Protein AF-A0A957X6H2-F1 (afdb_monomer)

Secondary structure (DSSP, 8-state):
-GGGHHHH-THHHHHHHHHHHHHHHTT-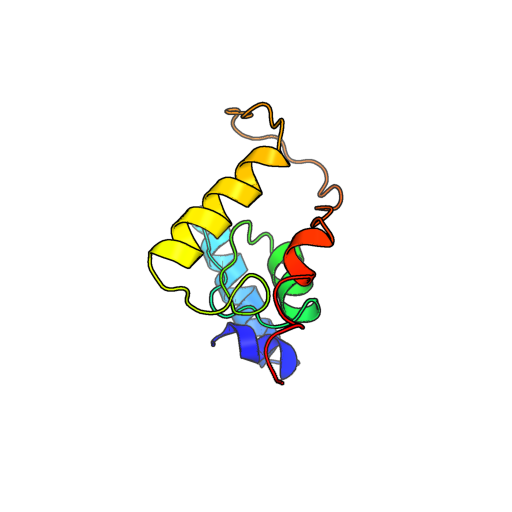--EEE---SHHHHHHHHHTT--EEESTTT-----HHHHHHHHHHHHTT---------------------TTSGGGGS----

pLDDT: mean 74.9, std 25.0, range [31.39, 97.5]

Sequence (109 aa):
SFIDLINLGGQHVEIVRTIATLAQNLQLSVIAEGVETEEQLHYVEALGCEQVQGYLLSKPLDRVAAEAFVASSVSNHHLPIPHTSRQLGKASHYNYPSAVVAAGSSLNS

Structure (mmCIF, N/CA/C/O backbone):
data_AF-A0A957X6H2-F1
#
_entry.id   AF-A0A957X6H2-F1
#
loop_
_atom_site.group_PDB
_atom_site.id
_atom_site.type_symbol
_atom_site.label_atom_id
_atom_site.label_alt_id
_atom_site.label_comp_id
_atom_site.label_asym_id
_atom_site.label_entity_id
_atom_site.label_seq_id
_atom_site.pdbx_PDB_ins_code
_atom_site.Cartn_x
_atom_site.Cartn_y
_atom_site.Cartn_z
_atom_site.occupancy
_atom_site.B_iso_or_equiv
_atom_site.auth_seq_id
_atom_site.auth_comp_id
_atom_site.auth_asym_id
_atom_site.auth_atom_id
_atom_site.pdbx_PDB_model_num
ATOM 1 N N . SER A 1 1 ? 6.358 -6.854 4.673 1.00 79.38 1 SER A N 1
ATOM 2 C CA . SER A 1 1 ? 5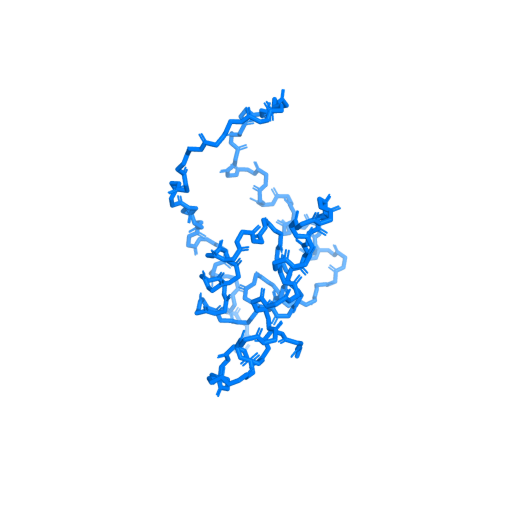.940 -5.444 4.801 1.00 79.38 1 SER A CA 1
ATOM 3 C C . SER A 1 1 ? 5.134 -5.230 6.084 1.00 79.38 1 SER A C 1
ATOM 5 O O . SER A 1 1 ? 4.716 -6.194 6.708 1.00 79.38 1 SER A O 1
ATOM 7 N N . PHE A 1 2 ? 4.886 -3.979 6.490 1.00 83.62 2 PHE A N 1
ATOM 8 C CA . PHE A 1 2 ? 3.871 -3.654 7.499 1.00 83.62 2 PHE A CA 1
ATOM 9 C C . PHE A 1 2 ? 2.449 -4.063 7.052 1.00 83.62 2 PHE A C 1
ATOM 11 O O . PHE A 1 2 ? 1.602 -4.366 7.885 1.00 83.62 2 PHE A O 1
ATOM 18 N N . ILE A 1 3 ? 2.210 -4.158 5.739 1.00 92.44 3 ILE A N 1
ATOM 19 C CA . ILE A 1 3 ? 0.960 -4.654 5.138 1.00 92.44 3 ILE A CA 1
ATOM 20 C C . ILE A 1 3 ? 0.727 -6.155 5.396 1.00 92.44 3 ILE A C 1
ATOM 22 O O . ILE A 1 3 ? -0.421 -6.587 5.488 1.00 92.44 3 ILE A O 1
ATOM 26 N N . ASP A 1 4 ? 1.777 -6.947 5.640 1.00 92.88 4 ASP A N 1
ATOM 27 C CA . ASP A 1 4 ? 1.656 -8.383 5.954 1.00 92.88 4 ASP A CA 1
ATOM 28 C C . ASP A 1 4 ? 0.871 -8.622 7.254 1.00 92.88 4 ASP A C 1
ATOM 30 O O . ASP A 1 4 ? 0.275 -9.683 7.440 1.00 92.88 4 ASP A O 1
ATOM 34 N N . LEU A 1 5 ? 0.833 -7.620 8.142 1.00 90.06 5 LEU A N 1
ATOM 35 C CA . LEU A 1 5 ? 0.073 -7.650 9.392 1.00 90.06 5 LEU A CA 1
ATOM 36 C C . LEU A 1 5 ? -1.433 -7.837 9.172 1.00 90.06 5 LEU A C 1
ATOM 38 O O . LEU A 1 5 ? -2.108 -8.348 10.066 1.00 90.06 5 LEU A O 1
ATOM 42 N N . ILE A 1 6 ? -1.954 -7.469 7.997 1.00 91.56 6 ILE A N 1
ATOM 43 C CA . ILE A 1 6 ? -3.365 -7.667 7.637 1.00 91.56 6 ILE A CA 1
ATOM 44 C C . ILE A 1 6 ? -3.715 -9.160 7.674 1.00 91.56 6 ILE A C 1
ATOM 46 O O . ILE A 1 6 ? -4.721 -9.544 8.266 1.00 91.56 6 ILE A O 1
ATOM 50 N N . ASN A 1 7 ? -2.825 -10.009 7.154 1.00 90.19 7 ASN A N 1
ATOM 51 C CA . ASN A 1 7 ? -3.036 -11.456 7.065 1.00 90.19 7 ASN A CA 1
ATOM 52 C C . ASN A 1 7 ? -2.965 -12.151 8.436 1.00 90.19 7 ASN A C 1
ATOM 54 O O . ASN A 1 7 ? -3.448 -13.270 8.592 1.00 90.19 7 ASN A O 1
ATOM 58 N N . LEU A 1 8 ? -2.345 -11.507 9.432 1.00 89.31 8 LEU A N 1
ATOM 59 C CA . LEU A 1 8 ? -2.251 -12.034 10.796 1.00 89.31 8 LEU A CA 1
ATOM 60 C C . LEU A 1 8 ? -3.524 -11.767 11.616 1.00 89.31 8 LEU A C 1
ATOM 62 O O . LEU A 1 8 ? -3.751 -12.432 12.627 1.00 89.31 8 LEU A O 1
ATOM 66 N N . GLY A 1 9 ? -4.357 -10.811 11.189 1.00 88.06 9 GLY A N 1
ATOM 67 C CA . GLY A 1 9 ? -5.614 -10.462 11.844 1.00 88.06 9 GLY A CA 1
ATOM 68 C C . GLY A 1 9 ? -5.467 -9.950 13.285 1.00 88.06 9 GLY A C 1
ATOM 69 O O . GLY A 1 9 ? -4.385 -9.607 13.771 1.00 88.06 9 GLY A O 1
ATOM 70 N N . GLY A 1 10 ? -6.599 -9.862 13.989 1.00 91.31 10 GLY A N 1
ATOM 71 C CA . GLY A 1 10 ? -6.648 -9.471 15.400 1.00 91.31 10 GLY A CA 1
ATOM 72 C C . GLY A 1 10 ? -6.002 -8.109 15.680 1.00 91.31 10 GLY A C 1
ATOM 73 O O . GLY A 1 10 ? -6.286 -7.119 15.008 1.00 91.31 10 GLY A O 1
ATOM 74 N N . GLN A 1 11 ? -5.120 -8.056 16.684 1.00 89.75 11 GLN A N 1
ATOM 75 C CA . GLN A 1 11 ? -4.457 -6.812 17.088 1.00 89.75 11 GLN A CA 1
ATOM 76 C C . GLN A 1 11 ? -3.507 -6.267 16.008 1.00 89.75 11 GLN A C 1
ATOM 78 O O . GLN A 1 11 ? -3.288 -5.062 15.959 1.00 89.75 11 GLN A O 1
ATOM 83 N N . HIS A 1 12 ? -2.975 -7.113 15.121 1.00 89.88 12 HIS A N 1
ATOM 84 C CA . HIS A 1 12 ? -2.062 -6.685 14.057 1.00 89.88 12 HIS A CA 1
ATOM 85 C C . HIS A 1 12 ? -2.761 -5.780 13.034 1.00 89.88 12 HIS A C 1
ATOM 87 O O . HIS A 1 12 ? -2.225 -4.738 12.655 1.00 89.88 12 HIS A O 1
ATOM 93 N N . VAL A 1 13 ? -4.000 -6.127 12.679 1.00 91.12 13 VAL A N 1
ATOM 94 C CA . VAL 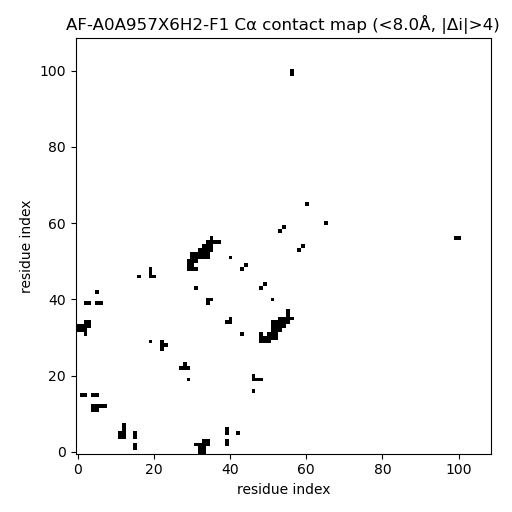A 1 13 ? -4.885 -5.327 11.820 1.00 91.12 13 VAL A CA 1
ATOM 95 C C . VAL A 1 13 ? -5.190 -3.954 12.436 1.00 91.12 13 VAL A C 1
ATOM 97 O O . VAL A 1 13 ? -5.205 -2.940 11.738 1.00 91.12 13 VAL A O 1
ATOM 100 N N . GLU A 1 14 ? -5.350 -3.885 13.760 1.00 93.12 14 GLU A N 1
ATOM 101 C CA . GLU A 1 14 ? -5.617 -2.623 14.460 1.00 93.12 14 GLU A CA 1
ATOM 102 C C . GLU A 1 14 ? -4.444 -1.640 14.394 1.00 93.12 14 GLU A C 1
ATOM 104 O O . GLU A 1 14 ? -4.665 -0.427 14.394 1.00 93.12 14 GLU A O 1
ATOM 109 N N . ILE A 1 15 ? -3.202 -2.125 14.278 1.00 91.75 15 ILE A N 1
ATOM 110 C CA . ILE A 1 15 ? -2.040 -1.246 14.088 1.00 91.75 15 ILE A CA 1
ATOM 111 C C . ILE A 1 15 ? -2.145 -0.546 12.727 1.00 91.75 15 ILE A C 1
ATOM 113 O O . ILE A 1 15 ? -1.989 0.673 12.654 1.00 91.75 15 ILE A O 1
ATOM 117 N N . VAL A 1 16 ? -2.490 -1.288 11.668 1.00 92.56 16 VAL A N 1
ATOM 118 C CA . VAL A 1 16 ? -2.684 -0.734 10.317 1.00 92.56 16 VAL A CA 1
ATOM 119 C C . VAL A 1 16 ? -3.793 0.314 10.312 1.00 92.56 16 VAL A C 1
ATOM 121 O O . VAL A 1 16 ? -3.581 1.442 9.859 1.00 92.56 16 VAL A O 1
ATOM 124 N N . ARG A 1 17 ? -4.940 -0.010 10.918 1.00 93.62 17 ARG A N 1
ATOM 125 C CA . ARG A 1 17 ? -6.062 0.924 11.072 1.00 93.62 17 ARG A CA 1
ATOM 126 C C . ARG A 1 17 ? -5.670 2.185 11.843 1.00 93.62 17 ARG A C 1
ATOM 128 O O . ARG A 1 17 ? -6.053 3.288 11.453 1.00 93.62 17 ARG A O 1
ATOM 135 N N . THR A 1 18 ? -4.909 2.039 12.927 1.00 94.81 18 THR A N 1
ATOM 136 C CA . THR A 1 18 ? -4.489 3.161 13.779 1.00 94.81 18 THR A CA 1
ATOM 137 C C . THR A 1 18 ? -3.567 4.116 13.030 1.00 94.81 18 THR A C 1
ATOM 139 O O . THR A 1 18 ? -3.784 5.326 13.078 1.00 94.81 18 THR A O 1
ATOM 142 N N . ILE A 1 19 ? -2.580 3.594 12.295 1.00 92.44 19 ILE A N 1
ATOM 143 C CA . ILE A 1 19 ? -1.661 4.419 11.498 1.00 92.44 19 ILE A CA 1
ATOM 144 C C . ILE A 1 19 ? -2.413 5.146 10.382 1.00 92.44 19 ILE A C 1
ATOM 146 O O . ILE A 1 19 ? -2.234 6.354 10.221 1.00 92.44 19 ILE A O 1
ATOM 150 N N . ALA A 1 20 ? -3.298 4.449 9.663 1.00 91.75 20 ALA A N 1
ATOM 151 C CA . ALA A 1 20 ? -4.118 5.065 8.622 1.00 91.75 20 ALA A CA 1
ATOM 152 C C . ALA A 1 20 ? -5.002 6.190 9.192 1.00 91.75 20 ALA A C 1
ATOM 154 O O . ALA A 1 20 ? -5.026 7.298 8.660 1.00 91.75 20 ALA A O 1
ATOM 155 N N . THR A 1 21 ? -5.654 5.946 10.333 1.00 93.62 21 THR A N 1
ATOM 156 C CA . THR A 1 21 ? -6.488 6.948 11.019 1.00 93.62 21 THR A CA 1
ATOM 157 C C . THR A 1 21 ? -5.662 8.157 11.468 1.00 93.62 21 THR A C 1
ATOM 159 O O . THR A 1 21 ? -6.095 9.299 11.322 1.00 93.62 21 THR A O 1
ATOM 162 N N . LEU A 1 22 ? -4.458 7.932 12.003 1.00 95.25 22 LEU A N 1
ATOM 163 C CA . LEU A 1 22 ? -3.561 9.011 12.408 1.00 95.25 22 LEU A CA 1
ATOM 164 C C . LEU A 1 22 ? -3.167 9.883 11.211 1.00 95.25 22 LEU A C 1
ATOM 166 O O . LEU A 1 22 ? -3.248 11.106 11.299 1.00 95.25 22 LEU A O 1
ATOM 170 N N . ALA A 1 23 ? -2.788 9.272 10.090 1.00 93.94 23 ALA A N 1
ATOM 171 C CA . ALA A 1 23 ? -2.419 10.006 8.888 1.00 93.94 23 ALA A CA 1
ATOM 172 C C . ALA A 1 23 ? -3.587 10.837 8.331 1.00 93.94 23 ALA A C 1
ATOM 174 O O . ALA A 1 23 ? -3.399 12.013 8.022 1.00 93.94 23 ALA A O 1
ATOM 175 N N . GLN A 1 24 ? -4.805 10.282 8.305 1.00 91.56 24 GLN A N 1
ATOM 176 C CA . GLN A 1 24 ? -6.016 11.021 7.922 1.00 91.56 24 GLN A CA 1
ATOM 177 C C . GLN A 1 24 ? -6.270 12.233 8.831 1.00 91.56 24 GLN A C 1
ATOM 179 O O . GLN A 1 24 ? -6.537 13.338 8.352 1.00 91.56 24 GLN A O 1
ATOM 184 N N . ASN A 1 25 ? -6.144 12.050 10.149 1.00 95.06 25 ASN A N 1
ATOM 185 C CA . ASN A 1 25 ? -6.329 13.120 11.133 1.00 95.06 25 ASN A CA 1
ATOM 186 C C . ASN A 1 25 ? -5.289 14.238 11.003 1.00 95.06 25 ASN A C 1
ATOM 188 O O . ASN A 1 25 ? -5.571 15.376 11.374 1.00 95.06 25 ASN A O 1
ATOM 192 N N . LEU A 1 26 ? -4.111 13.921 10.467 1.00 96.56 26 LEU A N 1
ATOM 193 C CA . LEU A 1 26 ? -3.038 14.871 10.178 1.00 96.56 26 LEU A CA 1
ATOM 194 C C . LEU A 1 26 ? -3.069 15.395 8.732 1.00 96.56 26 LEU A C 1
ATOM 196 O O . LEU A 1 26 ? -2.177 16.144 8.344 1.00 96.56 26 LEU A O 1
ATOM 200 N N . GLN A 1 27 ? -4.073 15.004 7.937 1.00 92.88 27 GLN A N 1
ATOM 201 C CA . GLN A 1 27 ? -4.194 15.340 6.513 1.00 92.88 27 GLN A CA 1
ATOM 202 C C . GLN A 1 27 ? -2.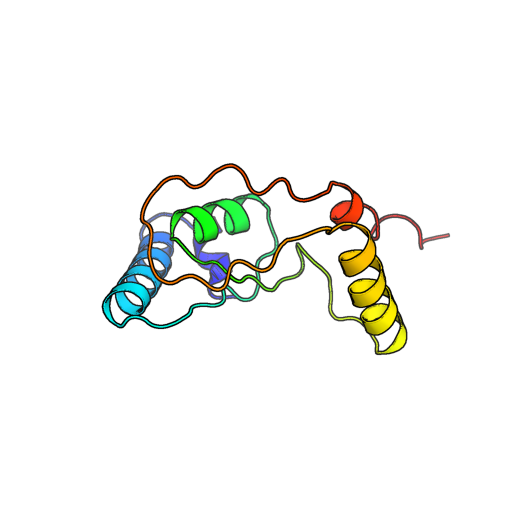941 14.963 5.699 1.00 92.88 27 GLN A C 1
ATOM 204 O O . GLN A 1 27 ? -2.539 15.678 4.781 1.00 92.88 27 GLN A O 1
ATOM 209 N N . LEU A 1 28 ? -2.314 13.836 6.040 1.00 92.62 28 LEU A N 1
ATOM 210 C CA . LEU A 1 28 ? -1.162 13.297 5.325 1.00 92.62 28 LEU A CA 1
ATOM 211 C C . LEU A 1 28 ? -1.614 12.327 4.231 1.00 92.62 28 LEU A C 1
ATOM 213 O O . LEU A 1 28 ? -2.501 11.503 4.446 1.00 92.62 28 LEU A O 1
ATOM 217 N N . SER A 1 29 ? -0.953 12.398 3.075 1.00 87.81 29 SER A N 1
ATOM 218 C CA . SER A 1 29 ? -1.072 11.374 2.033 1.00 87.81 29 SER A CA 1
ATOM 219 C C . SER A 1 29 ? -0.380 10.091 2.494 1.00 87.81 29 SER A C 1
ATOM 221 O O . SER A 1 29 ? 0.724 10.150 3.038 1.00 87.81 29 SER A O 1
ATOM 223 N N . VAL A 1 30 ? -1.007 8.939 2.256 1.00 89.94 30 VAL A N 1
ATOM 224 C CA . VAL A 1 30 ? -0.492 7.622 2.659 1.00 89.94 30 VAL A CA 1
ATOM 225 C C . VAL A 1 30 ? -0.322 6.741 1.436 1.00 89.94 30 VAL A C 1
ATOM 227 O O . VAL A 1 30 ? -1.220 6.675 0.598 1.00 89.94 30 VAL A O 1
ATOM 230 N N . ILE A 1 31 ? 0.807 6.037 1.383 1.00 92.62 31 ILE A N 1
ATOM 231 C CA . ILE A 1 31 ? 1.073 4.970 0.421 1.00 92.62 31 ILE A CA 1
ATOM 232 C C . ILE A 1 31 ? 1.157 3.651 1.193 1.00 92.62 31 ILE A C 1
ATOM 234 O O . ILE A 1 31 ? 1.931 3.542 2.146 1.00 92.62 31 ILE A O 1
ATOM 238 N N . ALA A 1 32 ? 0.374 2.649 0.795 1.00 93.44 32 ALA A N 1
ATOM 239 C CA . ALA A 1 32 ? 0.503 1.291 1.312 1.00 93.44 32 ALA A CA 1
ATOM 240 C C . ALA A 1 32 ? 1.565 0.528 0.508 1.00 93.44 32 ALA A C 1
ATOM 242 O O . ALA A 1 32 ? 1.320 0.104 -0.621 1.00 93.44 32 ALA A O 1
ATOM 243 N N . GLU A 1 33 ? 2.755 0.358 1.084 1.00 94.12 33 GLU A N 1
ATOM 244 C CA . GLU A 1 33 ? 3.860 -0.370 0.449 1.00 94.12 33 GLU A CA 1
ATOM 245 C C . GLU A 1 33 ? 3.844 -1.867 0.785 1.00 94.12 33 GLU A C 1
ATOM 247 O O . GLU A 1 33 ? 3.619 -2.268 1.924 1.00 94.12 33 GLU A O 1
ATOM 252 N N . GLY A 1 34 ? 4.155 -2.715 -0.194 1.00 93.94 34 GLY A N 1
ATOM 253 C CA . GLY A 1 34 ? 4.200 -4.170 -0.052 1.00 93.94 34 GLY A CA 1
ATOM 254 C C . GLY A 1 34 ? 2.835 -4.861 -0.105 1.00 93.94 34 GLY A C 1
ATOM 255 O O . GLY A 1 34 ? 2.637 -5.835 0.608 1.00 93.94 34 GLY A O 1
ATOM 256 N N . VAL A 1 35 ? 1.897 -4.364 -0.917 1.00 95.88 35 VAL A N 1
ATOM 257 C CA . VAL A 1 35 ? 0.630 -5.060 -1.215 1.00 95.88 35 VAL A CA 1
ATOM 258 C C . VAL A 1 35 ? 0.880 -6.224 -2.181 1.00 95.88 35 VAL A C 1
ATOM 260 O O . VAL A 1 35 ? 1.336 -6.032 -3.310 1.00 95.88 35 VAL A O 1
ATOM 263 N N . GLU A 1 36 ? 0.582 -7.442 -1.747 1.00 95.81 36 GLU A N 1
ATOM 264 C CA . GLU A 1 36 ? 0.837 -8.683 -2.489 1.00 95.81 36 GLU A CA 1
ATOM 265 C C . GLU A 1 36 ? -0.444 -9.455 -2.831 1.00 95.81 36 GLU A C 1
ATOM 267 O O . GLU A 1 36 ? -0.438 -10.237 -3.779 1.00 95.81 36 GLU A O 1
ATOM 272 N N . THR A 1 37 ? -1.545 -9.222 -2.107 1.00 95.25 37 THR A N 1
ATOM 273 C CA . THR A 1 37 ? -2.825 -9.919 -2.313 1.00 95.25 37 THR A CA 1
ATOM 274 C C . THR A 1 37 ? -3.994 -8.951 -2.501 1.00 95.25 37 THR A C 1
ATOM 276 O O . THR A 1 37 ? -3.984 -7.831 -1.988 1.00 95.25 37 THR A O 1
ATOM 279 N N . GLU A 1 38 ? -5.040 -9.389 -3.207 1.00 94.62 38 GLU A N 1
ATOM 280 C CA . GLU A 1 38 ? -6.279 -8.608 -3.366 1.00 94.62 38 GLU A CA 1
ATOM 281 C C . GLU A 1 38 ? -6.954 -8.308 -2.019 1.00 94.62 38 GLU A C 1
ATOM 283 O O . GLU A 1 38 ? -7.539 -7.246 -1.838 1.00 94.62 38 GLU A O 1
ATOM 288 N N . GLU A 1 39 ? -6.847 -9.214 -1.044 1.00 94.12 39 GLU A N 1
ATOM 289 C CA . GLU A 1 39 ? -7.365 -8.996 0.311 1.00 94.12 39 GLU A CA 1
ATOM 290 C C . GLU A 1 39 ? -6.676 -7.806 0.995 1.00 94.12 39 GLU A C 1
ATOM 292 O O . GLU A 1 39 ? -7.346 -6.943 1.564 1.00 94.12 39 GLU A O 1
ATOM 297 N N . GLN A 1 40 ? -5.347 -7.715 0.882 1.00 95.25 40 GLN A N 1
ATOM 298 C CA . GLN A 1 40 ? -4.586 -6.578 1.399 1.00 95.25 40 GLN A CA 1
ATOM 299 C C . GLN A 1 40 ? -4.967 -5.278 0.686 1.00 95.25 40 GLN A C 1
ATOM 301 O O . GLN A 1 40 ? -5.129 -4.259 1.356 1.00 95.25 40 GLN A O 1
ATOM 306 N N . LEU A 1 41 ? -5.138 -5.315 -0.643 1.00 95.06 41 LEU A N 1
ATOM 307 C CA . LEU A 1 41 ? -5.564 -4.164 -1.442 1.00 95.06 41 LEU A CA 1
ATOM 308 C C . LEU A 1 41 ? -6.923 -3.635 -0.971 1.00 95.06 41 LEU A C 1
ATOM 310 O O . LEU A 1 41 ? -7.024 -2.481 -0.562 1.00 95.06 41 LEU A O 1
ATOM 314 N N . HIS A 1 42 ? -7.942 -4.496 -0.941 1.00 93.75 42 HIS A N 1
ATOM 315 C CA . HIS A 1 42 ? -9.283 -4.108 -0.505 1.00 93.75 42 HIS A CA 1
ATOM 316 C C . HIS A 1 42 ? -9.288 -3.569 0.930 1.00 93.75 42 HIS A C 1
ATOM 318 O O . HIS A 1 42 ? -10.023 -2.632 1.246 1.00 93.75 42 HIS A O 1
ATOM 324 N N . TYR A 1 43 ? -8.459 -4.138 1.809 1.00 94.25 43 TYR A N 1
ATOM 325 C CA . TYR A 1 43 ? -8.351 -3.668 3.183 1.00 94.25 43 TYR A CA 1
ATOM 326 C C . TYR A 1 43 ? -7.784 -2.242 3.262 1.00 94.25 43 TYR A C 1
ATOM 328 O O . TYR A 1 43 ? -8.358 -1.393 3.947 1.00 94.25 43 TYR A O 1
ATOM 336 N N . VAL A 1 44 ? -6.687 -1.939 2.555 1.00 93.31 44 VAL A N 1
ATOM 337 C CA . VAL A 1 44 ? -6.093 -0.588 2.587 1.00 93.31 44 VAL A CA 1
ATOM 338 C C . VAL A 1 44 ? -6.948 0.448 1.853 1.00 93.31 44 VAL A C 1
ATOM 340 O O . VAL A 1 44 ? -7.023 1.591 2.305 1.00 93.31 44 VAL A O 1
ATOM 343 N N . GLU A 1 45 ? -7.665 0.053 0.800 1.00 92.31 45 GLU A N 1
ATOM 344 C CA . GLU A 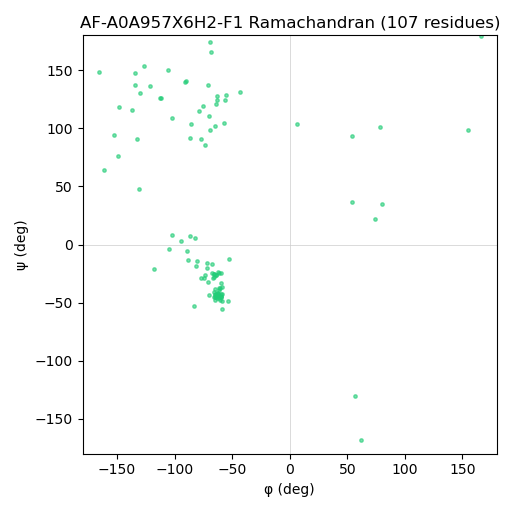1 45 ? -8.663 0.901 0.136 1.00 92.31 45 GLU A CA 1
ATOM 345 C C . GLU A 1 45 ? -9.821 1.256 1.076 1.00 92.31 45 GLU A C 1
ATOM 347 O O . GLU A 1 45 ? -10.229 2.416 1.157 1.00 92.31 45 GLU A O 1
ATOM 352 N N . ALA A 1 46 ? -10.326 0.285 1.844 1.00 92.19 46 ALA A N 1
ATOM 353 C CA . ALA A 1 46 ? -11.376 0.519 2.836 1.00 92.19 46 ALA A CA 1
ATOM 354 C C . ALA A 1 46 ? -10.920 1.462 3.966 1.00 92.19 46 ALA A C 1
ATOM 356 O O . ALA A 1 46 ? -11.739 2.169 4.556 1.00 92.19 46 ALA A O 1
ATOM 357 N N . LEU A 1 47 ? -9.612 1.511 4.240 1.00 91.25 47 LEU A N 1
ATOM 358 C CA . LEU A 1 47 ? -8.988 2.486 5.136 1.00 91.25 47 LEU A CA 1
ATOM 359 C C . LEU A 1 47 ? -8.709 3.841 4.468 1.00 91.25 47 LEU A C 1
ATOM 361 O O . LEU A 1 47 ? -8.098 4.701 5.096 1.00 91.25 47 LEU A O 1
ATOM 365 N N . GLY A 1 48 ? -9.139 4.064 3.225 1.00 88.31 48 GLY A N 1
ATOM 366 C CA . GLY A 1 48 ? -8.961 5.329 2.512 1.00 88.31 48 GLY A CA 1
ATOM 367 C C . GLY A 1 48 ? -7.533 5.577 2.023 1.00 88.31 48 GLY A C 1
ATOM 368 O O . GLY A 1 48 ? -7.157 6.729 1.819 1.00 88.31 48 GLY A O 1
ATOM 369 N N . CYS A 1 49 ? -6.717 4.531 1.867 1.00 91.56 49 CYS A N 1
ATOM 370 C CA . CYS A 1 49 ? -5.415 4.652 1.223 1.00 91.56 49 CYS A CA 1
ATOM 371 C C . CYS A 1 49 ? -5.603 4.701 -0.299 1.00 91.56 49 CYS A C 1
ATOM 373 O O . CYS A 1 49 ? -6.070 3.742 -0.905 1.00 91.56 49 CYS A O 1
ATOM 375 N N . GLU A 1 50 ? -5.252 5.832 -0.909 1.00 85.44 50 GLU A N 1
ATOM 376 C CA . GLU A 1 50 ? -5.462 6.081 -2.345 1.00 85.44 50 GLU A CA 1
ATOM 377 C C . GLU A 1 50 ? -4.289 5.607 -3.216 1.00 85.44 50 GLU A C 1
ATOM 379 O O . GLU A 1 50 ? -4.393 5.560 -4.441 1.00 85.44 50 GLU A O 1
ATOM 384 N N . GLN A 1 51 ? -3.148 5.296 -2.599 1.00 90.62 51 GLN A N 1
ATOM 385 C CA . GLN A 1 51 ? -1.910 4.954 -3.290 1.00 90.62 51 GLN A CA 1
ATOM 386 C C . GLN A 1 51 ? -1.347 3.657 -2.724 1.00 90.62 51 GLN A C 1
ATOM 388 O O . GLN A 1 51 ? -1.191 3.507 -1.514 1.00 90.62 51 GLN A O 1
ATOM 393 N N . VAL A 1 52 ? -1.004 2.721 -3.603 1.00 93.31 52 VAL A N 1
ATOM 394 C CA . VAL A 1 52 ? -0.466 1.417 -3.213 1.00 93.31 52 VAL A CA 1
ATOM 395 C C . VAL A 1 52 ? 0.749 1.069 -4.062 1.00 93.31 52 VAL A C 1
ATOM 397 O O . VAL A 1 52 ? 0.830 1.420 -5.239 1.00 93.31 52 VAL A O 1
ATOM 400 N N . GLN A 1 53 ? 1.688 0.345 -3.467 1.00 93.75 53 GLN A N 1
ATOM 401 C CA . GLN A 1 53 ? 2.825 -0.252 -4.153 1.00 93.75 53 GLN A CA 1
ATOM 402 C C . GLN A 1 53 ? 2.972 -1.692 -3.678 1.00 93.75 53 GLN A C 1
ATOM 404 O O . GLN A 1 53 ? 2.915 -1.963 -2.482 1.00 93.75 53 GLN A O 1
ATOM 409 N N . GLY A 1 54 ? 3.235 -2.627 -4.584 1.00 94.06 54 GLY A N 1
ATOM 410 C CA . GLY A 1 54 ? 3.589 -3.986 -4.192 1.00 94.06 54 GLY A CA 1
ATOM 411 C C . GLY A 1 54 ? 3.524 -4.986 -5.335 1.00 94.06 54 GLY A C 1
ATOM 412 O O . GLY A 1 54 ? 3.200 -4.635 -6.472 1.00 94.06 54 GLY A O 1
ATOM 413 N N . TYR A 1 55 ? 3.861 -6.237 -5.021 1.00 95.12 55 TYR A N 1
ATOM 414 C CA . TYR A 1 55 ? 3.993 -7.309 -6.009 1.00 95.12 55 TYR A CA 1
ATOM 415 C C . TYR A 1 55 ? 2.671 -7.712 -6.652 1.00 95.12 55 TYR A C 1
ATOM 417 O O . TYR A 1 55 ? 2.704 -8.311 -7.725 1.00 95.12 55 TYR A O 1
ATOM 425 N N . LEU A 1 56 ? 1.537 -7.342 -6.046 1.00 93.75 56 LEU A N 1
ATOM 426 C CA . LEU A 1 56 ? 0.228 -7.477 -6.677 1.00 93.75 56 LEU A CA 1
ATOM 427 C C . LEU A 1 56 ? 0.140 -6.666 -7.981 1.00 93.75 56 LEU A C 1
ATOM 429 O O . LEU A 1 56 ? -0.466 -7.127 -8.941 1.00 93.75 56 LEU A O 1
ATOM 433 N N . LEU A 1 57 ? 0.752 -5.473 -8.024 1.00 90.94 57 LEU A N 1
ATOM 434 C CA . LEU A 1 57 ? 0.782 -4.630 -9.224 1.00 90.94 57 LEU A CA 1
ATOM 435 C C . LEU A 1 57 ? 1.900 -5.050 -10.177 1.00 90.94 57 LEU A C 1
ATOM 437 O O . LEU A 1 57 ? 1.677 -5.249 -11.366 1.00 90.94 57 LEU A O 1
ATOM 441 N N . SER A 1 58 ? 3.123 -5.134 -9.653 1.00 93.56 58 SER A N 1
ATOM 442 C CA . SER A 1 58 ? 4.295 -5.582 -10.397 1.00 93.56 58 SER A CA 1
ATOM 443 C C . SER A 1 58 ? 5.433 -5.907 -9.437 1.00 93.56 58 SER A C 1
ATOM 445 O O . SER A 1 58 ? 5.631 -5.247 -8.416 1.00 93.56 58 SER A O 1
ATOM 447 N N . LYS A 1 59 ? 6.259 -6.883 -9.814 1.00 93.75 59 LYS A N 1
ATOM 448 C CA . LYS A 1 59 ? 7.596 -7.045 -9.228 1.00 93.75 59 LYS A CA 1
ATOM 449 C C . LYS A 1 59 ? 8.509 -5.881 -9.651 1.00 93.75 59 LYS A C 1
ATOM 451 O O . LYS A 1 59 ? 8.164 -5.168 -10.596 1.00 93.75 59 LYS A O 1
ATOM 456 N N . PRO A 1 60 ? 9.670 -5.676 -8.997 1.00 93.56 60 PRO A N 1
ATOM 457 C CA . PRO A 1 60 ? 10.657 -4.708 -9.452 1.00 93.56 60 PRO A CA 1
ATOM 458 C C . PRO A 1 60 ? 11.042 -5.000 -10.901 1.00 93.56 60 PRO A C 1
ATOM 460 O O . PRO A 1 60 ? 11.365 -6.137 -11.248 1.00 93.56 60 PRO A O 1
ATOM 463 N N . LEU A 1 61 ? 10.967 -3.970 -11.733 1.00 94.88 61 LEU A N 1
ATOM 464 C CA . LEU A 1 61 ? 11.238 -4.053 -13.160 1.00 94.88 61 LEU A CA 1
ATOM 465 C C . LEU A 1 61 ? 12.591 -3.419 -13.463 1.00 94.88 61 LEU A C 1
ATOM 467 O O . LEU A 1 61 ? 13.018 -2.479 -12.788 1.00 94.88 61 LEU A O 1
ATOM 471 N N . ASP A 1 62 ? 13.253 -3.913 -14.506 1.00 97.50 62 ASP A N 1
ATOM 472 C CA . ASP A 1 62 ? 14.347 -3.164 -15.110 1.00 97.50 62 ASP A CA 1
ATOM 473 C C . ASP A 1 62 ? 13.817 -1.914 -15.834 1.00 97.50 62 ASP A C 1
ATOM 475 O O . ASP A 1 62 ? 12.611 -1.688 -15.959 1.00 97.50 62 ASP A O 1
ATOM 479 N N . ARG A 1 63 ? 14.742 -1.082 -16.318 1.00 97.31 63 ARG A N 1
ATOM 480 C CA . ARG A 1 63 ? 14.408 0.164 -17.014 1.00 97.31 63 ARG A CA 1
ATOM 481 C C . ARG A 1 63 ? 13.444 -0.052 -18.184 1.00 97.31 63 ARG A C 1
ATOM 483 O O . ARG A 1 63 ? 12.475 0.689 -18.304 1.00 97.31 63 ARG A O 1
ATOM 490 N N . VAL A 1 64 ? 13.725 -1.027 -19.047 1.00 97.12 64 VAL A N 1
ATOM 491 C CA . VAL A 1 64 ? 12.983 -1.221 -20.301 1.00 97.12 64 VAL A CA 1
ATOM 492 C C . VAL A 1 64 ? 11.575 -1.723 -19.995 1.00 97.12 64 VAL A C 1
ATOM 494 O O . VAL A 1 64 ? 10.595 -1.213 -20.537 1.00 97.12 64 VAL A O 1
ATOM 497 N N . ALA A 1 65 ? 11.463 -2.679 -19.074 1.00 94.44 65 ALA A N 1
ATOM 498 C CA . ALA A 1 65 ? 10.184 -3.197 -18.621 1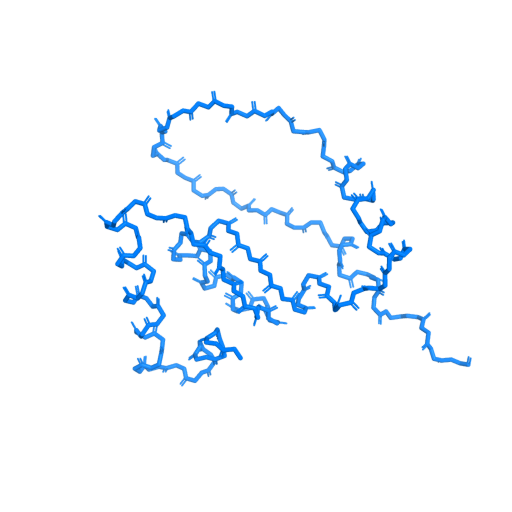.00 94.44 65 ALA A CA 1
ATOM 499 C C . ALA A 1 65 ? 9.357 -2.128 -17.886 1.00 94.44 65 ALA A C 1
ATOM 501 O O . ALA A 1 65 ? 8.149 -2.048 -18.101 1.00 94.44 65 ALA A O 1
ATOM 502 N N . ALA A 1 66 ? 9.984 -1.267 -17.075 1.00 93.31 66 ALA A N 1
ATOM 503 C CA . ALA A 1 66 ? 9.297 -0.163 -16.404 1.00 93.31 66 ALA A CA 1
ATOM 504 C C . ALA A 1 66 ? 8.744 0.873 -17.398 1.00 93.31 66 ALA A C 1
ATOM 506 O O . ALA A 1 66 ? 7.597 1.299 -17.266 1.00 93.31 66 ALA A O 1
ATOM 507 N N . GLU A 1 67 ? 9.526 1.248 -18.416 1.00 95.12 67 GLU A N 1
ATOM 508 C CA . GLU A 1 67 ? 9.087 2.164 -19.479 1.00 95.12 67 GLU A CA 1
ATOM 509 C C . GLU A 1 67 ? 7.871 1.597 -20.233 1.00 95.12 67 GLU A C 1
ATOM 511 O O . GLU A 1 67 ? 6.874 2.299 -20.425 1.00 95.12 67 GLU A O 1
ATOM 516 N N . ALA A 1 68 ? 7.903 0.306 -20.581 1.00 92.62 68 ALA A N 1
ATOM 517 C CA . ALA A 1 68 ? 6.779 -0.377 -21.220 1.00 92.62 68 ALA A CA 1
ATOM 518 C C . ALA A 1 68 ? 5.542 -0.466 -20.307 1.00 92.62 68 ALA A C 1
ATOM 520 O O . ALA A 1 68 ? 4.420 -0.207 -20.752 1.00 92.62 68 ALA A O 1
ATOM 521 N N . PHE A 1 69 ? 5.737 -0.789 -19.025 1.00 89.50 69 PHE A N 1
ATOM 522 C CA . PHE A 1 69 ? 4.667 -0.887 -18.032 1.00 89.50 69 PHE A CA 1
ATOM 523 C C . PHE A 1 69 ? 3.912 0.441 -17.889 1.00 89.50 69 PHE A C 1
ATOM 525 O O . PHE A 1 69 ? 2.684 0.481 -18.019 1.00 89.50 69 PHE A O 1
ATOM 532 N N . VAL A 1 70 ? 4.640 1.551 -17.731 1.00 89.50 70 VAL A N 1
ATOM 533 C CA . VAL A 1 70 ? 4.041 2.891 -17.643 1.00 89.50 70 VAL A CA 1
ATOM 534 C C . VAL A 1 70 ? 3.320 3.254 -18.944 1.00 89.50 70 VAL A C 1
ATOM 536 O O . VAL A 1 70 ? 2.168 3.681 -18.893 1.00 89.50 70 VAL A O 1
ATOM 539 N N . ALA A 1 71 ? 3.930 3.027 -20.112 1.00 89.88 71 ALA A N 1
ATOM 540 C CA . ALA A 1 71 ? 3.316 3.351 -21.404 1.00 89.88 71 ALA A CA 1
ATOM 541 C C . ALA A 1 71 ? 2.007 2.576 -21.666 1.00 89.88 71 ALA A C 1
ATOM 543 O O . ALA A 1 71 ? 1.034 3.140 -22.176 1.00 89.88 71 ALA A O 1
ATOM 544 N N . SER A 1 72 ? 1.954 1.298 -21.276 1.00 84.50 72 SER A N 1
ATOM 545 C CA . SER A 1 72 ? 0.754 0.460 -21.418 1.00 84.50 72 SER A CA 1
ATOM 546 C C . SER A 1 72 ? -0.411 0.924 -20.533 1.00 84.50 72 SER A C 1
ATOM 548 O O . SER A 1 72 ? -1.574 0.796 -20.915 1.00 84.50 72 SER A O 1
ATOM 550 N N . SER A 1 73 ? -0.100 1.548 -19.393 1.00 73.12 73 SER A N 1
ATOM 551 C CA . SER A 1 73 ? -1.084 2.031 -18.420 1.00 73.12 73 SER A CA 1
ATOM 552 C C . SER A 1 73 ? -1.818 3.295 -18.896 1.00 73.12 73 SER A C 1
ATOM 554 O O . SER A 1 73 ? -2.984 3.499 -18.563 1.00 73.12 73 SER A O 1
ATOM 556 N N . VAL A 1 74 ? -1.174 4.126 -19.727 1.00 62.88 74 VAL A N 1
ATOM 557 C CA . VAL A 1 74 ? -1.746 5.387 -20.252 1.00 62.88 74 VAL A CA 1
ATOM 558 C C . VAL A 1 74 ? -2.752 5.137 -21.384 1.00 62.88 74 VAL A C 1
ATOM 560 O O . VAL A 1 74 ? -3.714 5.885 -21.540 1.00 62.88 74 VAL A O 1
ATOM 563 N N . SER A 1 75 ? -2.586 4.051 -22.145 1.00 55.00 75 SER A N 1
ATOM 564 C CA . SER A 1 75 ? -3.456 3.738 -23.293 1.00 55.00 75 SER A CA 1
ATOM 565 C C . SER A 1 75 ? -4.868 3.280 -22.887 1.00 55.00 75 SER A C 1
ATOM 567 O O . SER A 1 75 ? -5.782 3.321 -23.706 1.00 55.00 75 SER A O 1
ATOM 569 N N . ASN A 1 76 ? -5.063 2.894 -21.619 1.00 49.88 76 ASN A N 1
ATOM 570 C CA . ASN A 1 76 ? -6.338 2.421 -21.062 1.00 49.88 76 ASN A CA 1
ATOM 571 C C . ASN A 1 76 ? -7.079 3.472 -20.208 1.00 49.88 76 ASN A C 1
ATOM 573 O O . ASN A 1 76 ? -8.081 3.156 -19.562 1.00 49.88 76 ASN A O 1
ATOM 577 N N . HIS A 1 77 ? -6.616 4.725 -20.193 1.00 47.72 77 HIS A N 1
ATOM 578 C CA . HIS A 1 77 ? -7.222 5.794 -19.402 1.00 47.72 77 HIS A CA 1
ATOM 579 C C . HIS A 1 77 ? -7.414 7.071 -20.228 1.00 47.72 77 HIS A C 1
ATOM 581 O O . HIS A 1 77 ? -6.592 7.983 -20.220 1.00 47.72 77 HIS A O 1
ATOM 587 N N . HIS A 1 78 ? -8.583 7.203 -20.866 1.00 44.06 78 HIS A N 1
ATOM 588 C CA . HIS A 1 78 ? -9.201 8.526 -20.900 1.00 44.06 78 HIS A CA 1
ATOM 589 C C . HIS A 1 78 ? -9.650 8.834 -19.467 1.00 44.06 78 HIS A C 1
ATOM 591 O O . HIS A 1 78 ? -10.717 8.397 -19.045 1.00 44.06 78 HIS A O 1
ATOM 597 N N . LEU A 1 79 ? -8.852 9.601 -18.723 1.00 39.38 79 LEU A N 1
ATOM 598 C CA . LEU A 1 79 ? -9.339 10.274 -17.523 1.00 39.38 79 LEU A CA 1
ATOM 599 C C . LEU A 1 79 ? -9.366 11.787 -17.753 1.00 39.38 79 LEU A C 1
ATOM 601 O O . LEU A 1 79 ? -8.336 12.362 -18.108 1.00 39.38 79 LEU A O 1
ATOM 605 N N . PRO A 1 80 ? -10.507 12.464 -17.537 1.00 36.66 80 PRO A N 1
ATOM 606 C CA . PRO A 1 80 ? -10.464 13.874 -17.188 1.00 36.66 80 PRO A CA 1
ATOM 607 C C . PRO A 1 80 ? -9.738 13.972 -15.843 1.00 36.66 80 PRO A C 1
ATOM 609 O O . PRO A 1 80 ? -10.134 13.310 -14.890 1.00 36.66 80 PRO A O 1
ATOM 612 N N . ILE A 1 81 ? -8.669 14.761 -15.756 1.00 39.97 81 ILE A N 1
ATOM 613 C CA . ILE A 1 81 ? -8.025 15.066 -14.473 1.00 39.97 81 ILE A CA 1
ATOM 614 C C . ILE A 1 81 ? -8.997 15.966 -13.694 1.00 39.97 81 ILE A C 1
ATOM 616 O O . ILE A 1 81 ? -9.179 17.118 -14.100 1.00 39.97 81 ILE A O 1
ATOM 620 N N . PRO A 1 82 ? -9.639 15.523 -12.595 1.00 37.66 82 PRO A N 1
ATOM 621 C CA . PRO A 1 82 ? -10.412 16.423 -11.767 1.00 37.66 82 PRO A CA 1
ATOM 622 C C . PRO A 1 82 ? -9.442 17.042 -10.762 1.00 37.66 82 PRO A C 1
ATOM 624 O O . PRO A 1 82 ? -9.215 16.517 -9.676 1.00 37.66 82 PRO A O 1
ATOM 627 N N . HIS A 1 83 ? -8.870 18.192 -11.111 1.00 44.00 83 HIS A N 1
ATOM 628 C CA . HIS A 1 83 ? -8.396 19.117 -10.089 1.00 44.00 83 HIS A CA 1
ATOM 629 C C . HIS A 1 83 ? -9.619 19.784 -9.461 1.00 44.00 83 HIS A C 1
ATOM 631 O O . HIS A 1 83 ? -10.014 20.867 -9.884 1.00 44.00 83 HIS A O 1
ATOM 637 N N . THR A 1 84 ? -10.234 19.164 -8.455 1.00 38.25 84 THR A N 1
ATOM 638 C CA . THR A 1 84 ? -11.153 19.924 -7.599 1.00 38.25 84 THR A CA 1
ATOM 639 C C . THR A 1 84 ? -11.159 19.400 -6.176 1.00 38.25 84 THR A C 1
ATOM 641 O O . THR A 1 84 ? -11.520 18.258 -5.909 1.00 38.25 84 THR A O 1
ATOM 644 N N . SER A 1 85 ? -10.758 20.286 -5.265 1.00 44.94 85 SER A N 1
ATOM 645 C CA . SER A 1 85 ? -10.894 20.163 -3.821 1.00 44.94 85 SER A CA 1
ATOM 646 C C . SER A 1 85 ? -12.266 19.628 -3.412 1.00 44.94 85 SER A C 1
ATOM 648 O O . SER A 1 85 ? -13.286 20.203 -3.775 1.00 44.94 85 SER A O 1
ATOM 650 N N . ARG A 1 86 ? -12.262 18.614 -2.541 1.00 55.81 86 ARG A N 1
ATOM 651 C CA . ARG A 1 86 ? -13.327 18.309 -1.574 1.00 55.81 86 ARG A CA 1
ATOM 652 C C . ARG A 1 86 ? -14.742 18.153 -2.161 1.00 55.81 86 ARG A C 1
ATOM 654 O O . ARG A 1 86 ? -15.538 19.084 -2.105 1.00 55.81 86 ARG A O 1
ATOM 661 N N . GLN A 1 87 ? -15.132 16.919 -2.475 1.00 35.41 87 GLN A N 1
ATOM 662 C CA . GLN A 1 87 ? -16.486 16.451 -2.157 1.00 35.41 87 GLN A CA 1
ATOM 663 C C . GLN A 1 87 ? -16.453 15.022 -1.606 1.00 35.41 87 GLN A C 1
ATOM 665 O O . GLN A 1 87 ? -16.070 14.073 -2.277 1.00 35.41 87 GLN A O 1
ATOM 670 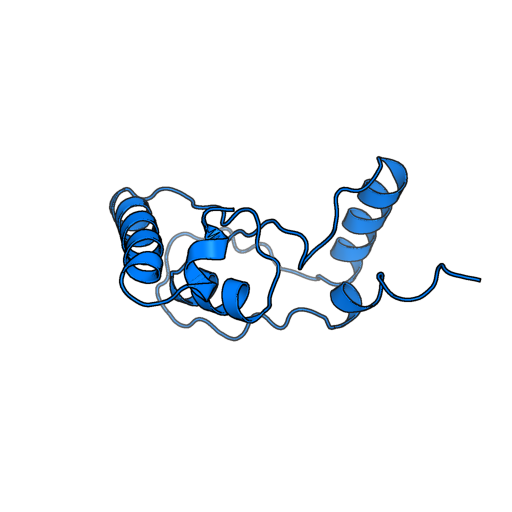N N . LEU A 1 88 ? -16.871 14.904 -0.345 1.00 48.47 88 LEU A N 1
ATOM 671 C CA . LEU A 1 88 ? -17.297 13.659 0.282 1.00 48.47 88 LEU A CA 1
ATOM 672 C C . LEU A 1 88 ? -18.435 13.044 -0.543 1.00 48.47 88 LEU A C 1
ATOM 674 O O . LEU A 1 88 ? -19.466 13.692 -0.721 1.00 48.47 88 LEU A O 1
ATOM 678 N N . GLY A 1 89 ? -18.285 11.793 -0.981 1.00 35.25 89 GLY A N 1
ATOM 679 C CA . GLY A 1 89 ? -19.412 11.025 -1.506 1.00 35.25 89 GLY A CA 1
ATOM 680 C C . GLY A 1 89 ? -19.046 9.911 -2.481 1.00 35.25 89 GLY A C 1
ATOM 681 O O . GLY A 1 89 ? -18.989 10.144 -3.678 1.00 35.25 89 GLY A O 1
ATOM 682 N N . LYS A 1 90 ? -18.984 8.687 -1.941 1.00 34.41 90 LYS A N 1
ATOM 683 C CA . LYS A 1 90 ? -19.062 7.379 -2.620 1.00 34.41 90 LYS A CA 1
ATOM 684 C C . LYS A 1 90 ? -17.793 6.893 -3.327 1.00 34.41 90 LYS A C 1
ATOM 686 O O . LYS A 1 90 ? -17.529 7.223 -4.475 1.00 34.41 90 LYS A O 1
ATOM 691 N N . ALA A 1 91 ? -17.101 5.975 -2.648 1.00 41.69 91 ALA A N 1
ATOM 692 C CA . ALA A 1 91 ? -16.259 4.976 -3.292 1.00 41.69 91 ALA A CA 1
ATOM 693 C C . ALA A 1 91 ? -17.128 4.183 -4.280 1.00 41.69 91 ALA A C 1
ATOM 695 O O . ALA A 1 91 ? -17.983 3.388 -3.884 1.00 41.69 91 ALA A O 1
ATOM 696 N N . SER A 1 92 ? -16.969 4.467 -5.567 1.00 34.62 92 SER A N 1
ATOM 697 C CA . SER A 1 92 ? -17.519 3.646 -6.634 1.00 34.62 92 SER A CA 1
ATOM 698 C C . SER A 1 92 ? -16.361 2.824 -7.174 1.00 34.62 92 SER A C 1
ATOM 700 O O . SER A 1 92 ? -15.458 3.401 -7.764 1.00 34.62 92 SER A O 1
ATOM 702 N N . HIS A 1 93 ? -16.391 1.518 -6.889 1.00 37.72 93 HIS A N 1
ATOM 703 C CA . HIS A 1 93 ? -15.573 0.443 -7.461 1.00 37.72 93 HIS A CA 1
ATOM 704 C C . HIS A 1 93 ? -14.459 0.907 -8.410 1.00 37.72 93 HIS A C 1
ATOM 706 O O . HIS A 1 93 ? -14.719 1.192 -9.583 1.00 37.72 93 HIS A O 1
ATOM 712 N N . TYR A 1 94 ? -13.216 0.907 -7.925 1.00 41.62 94 TYR A N 1
ATOM 713 C CA . TYR A 1 94 ? -12.065 0.899 -8.816 1.00 41.62 94 TYR A CA 1
ATOM 714 C C . TYR A 1 94 ? -12.086 -0.426 -9.581 1.00 41.62 94 TYR A C 1
ATOM 716 O O . TYR A 1 94 ? -11.783 -1.489 -9.049 1.00 41.62 94 TYR A O 1
ATOM 724 N N . ASN A 1 95 ? -12.532 -0.377 -10.836 1.00 36.34 95 ASN A N 1
ATOM 725 C CA . ASN A 1 95 ? -12.435 -1.515 -11.734 1.00 36.34 95 ASN A CA 1
ATOM 726 C C . ASN A 1 95 ? -10.986 -1.591 -12.223 1.00 36.34 95 ASN A C 1
ATOM 728 O O . ASN A 1 95 ? -10.623 -0.938 -13.204 1.00 36.34 95 ASN A O 1
ATOM 732 N N . TYR A 1 96 ? -10.149 -2.338 -11.504 1.00 39.94 96 TYR A N 1
ATOM 733 C CA . TYR A 1 96 ? -8.806 -2.652 -11.971 1.00 39.94 96 TYR A CA 1
ATOM 734 C C . TYR A 1 96 ? -8.919 -3.498 -13.244 1.00 39.94 96 TYR A C 1
ATOM 736 O O . TYR A 1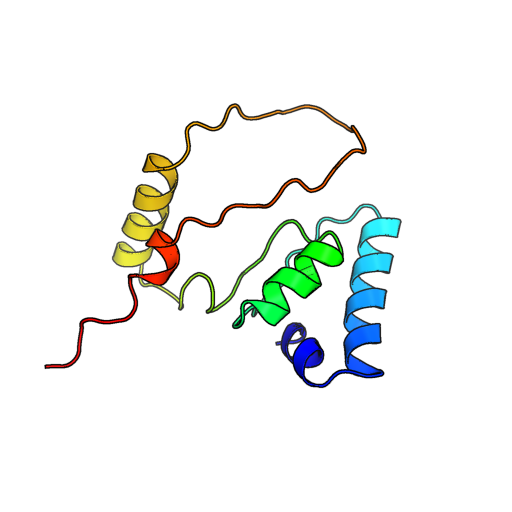 96 ? -9.542 -4.562 -13.220 1.00 39.94 96 TYR A O 1
ATOM 744 N N . PRO A 1 97 ? -8.365 -3.052 -14.385 1.00 35.31 97 PRO A N 1
ATOM 745 C CA . PRO A 1 97 ? -8.441 -3.839 -15.602 1.00 35.31 97 PRO A CA 1
ATOM 746 C C . PRO A 1 97 ? -7.699 -5.162 -15.388 1.00 35.31 97 PRO A C 1
ATOM 748 O O . PRO A 1 97 ? -6.514 -5.165 -15.053 1.00 35.31 97 PRO A O 1
ATOM 751 N N . SER A 1 98 ? -8.364 -6.289 -15.674 1.00 34.44 98 SER A N 1
ATOM 752 C CA . SER A 1 98 ? -7.771 -7.641 -15.654 1.00 34.44 98 SER A CA 1
ATOM 753 C C . SER A 1 98 ? -6.495 -7.772 -16.502 1.00 34.44 98 SER A C 1
ATOM 755 O O . SER A 1 98 ? -5.765 -8.750 -16.379 1.00 34.44 98 SER A O 1
ATOM 757 N N . ALA A 1 99 ? -6.199 -6.780 -17.347 1.00 34.78 99 ALA A N 1
ATOM 758 C CA . ALA A 1 99 ? -4.972 -6.686 -18.125 1.00 34.78 99 ALA A CA 1
ATOM 759 C C . ALA A 1 99 ? -3.700 -6.501 -17.273 1.00 34.78 99 ALA A C 1
ATOM 761 O O . ALA A 1 99 ? -2.635 -6.915 -17.720 1.00 34.78 99 ALA A O 1
ATOM 762 N N . VAL A 1 100 ? -3.783 -5.950 -16.053 1.00 39.47 100 VAL A N 1
ATOM 763 C CA . VAL A 1 100 ? -2.601 -5.820 -15.168 1.00 39.47 100 VAL A CA 1
ATOM 764 C C . VAL A 1 100 ? -2.191 -7.181 -14.582 1.00 39.47 100 VAL A C 1
ATOM 766 O O . VAL A 1 100 ? -1.014 -7.428 -14.346 1.00 39.47 100 VAL A O 1
ATOM 769 N N . VAL A 1 101 ? -3.135 -8.120 -14.458 1.00 38.41 101 VAL A N 1
ATOM 770 C CA . VAL A 1 101 ? -2.905 -9.468 -13.902 1.00 38.41 101 VAL A CA 1
ATOM 771 C C . VAL A 1 101 ? -2.284 -10.436 -14.932 1.00 38.41 101 VAL A C 1
ATOM 773 O O . VAL A 1 101 ? -1.756 -11.486 -14.573 1.00 38.41 101 VAL A O 1
ATOM 776 N N . ALA A 1 102 ? -2.277 -10.096 -16.227 1.00 32.44 102 ALA A N 1
ATOM 777 C CA . ALA A 1 102 ? -1.932 -11.035 -17.301 1.00 32.44 102 ALA A CA 1
ATOM 778 C C . ALA A 1 102 ? -0.434 -11.114 -17.677 1.00 32.44 102 ALA A C 1
ATOM 780 O O . ALA A 1 102 ? -0.058 -11.965 -18.481 1.00 32.44 102 ALA A O 1
ATOM 781 N N . ALA A 1 103 ? 0.446 -10.280 -17.114 1.00 36.25 103 ALA A N 1
ATOM 782 C CA . A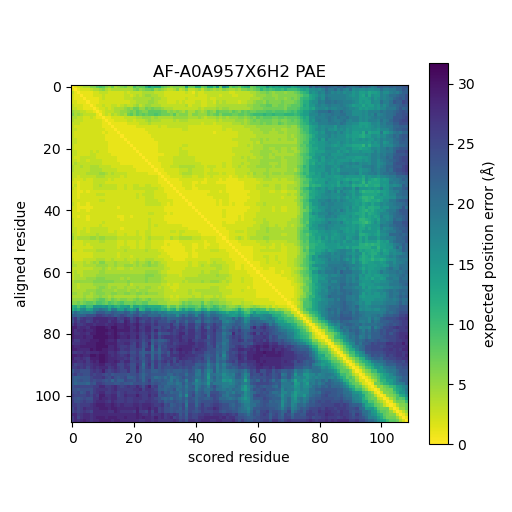LA A 1 103 ? 1.860 -10.236 -17.520 1.00 36.25 103 ALA A CA 1
ATOM 783 C C . ALA A 1 103 ? 2.780 -11.255 -16.800 1.00 36.25 103 ALA A C 1
ATOM 785 O O . ALA A 1 103 ? 3.997 -11.205 -16.963 1.00 36.25 103 ALA A O 1
ATOM 786 N N . GLY A 1 104 ? 2.228 -12.173 -15.995 1.00 33.56 104 GLY A N 1
ATOM 787 C CA . GLY A 1 104 ? 3.004 -13.062 -15.116 1.00 33.56 104 GLY A CA 1
ATOM 788 C C . GLY A 1 104 ? 3.159 -14.525 -15.549 1.00 33.56 104 GLY A C 1
ATOM 789 O O . GLY A 1 104 ? 3.849 -15.273 -14.859 1.00 33.56 104 GLY A O 1
ATOM 790 N N . SER A 1 105 ? 2.537 -14.976 -16.642 1.00 34.09 105 SER A N 1
ATOM 791 C CA . SER A 1 105 ? 2.379 -16.415 -16.921 1.00 34.09 105 SER A CA 1
ATOM 792 C C . SER A 1 105 ? 2.785 -16.850 -18.333 1.00 34.09 105 SER A C 1
ATOM 794 O O . SER A 1 105 ? 2.062 -17.604 -18.973 1.00 34.09 105 SER A O 1
ATOM 796 N N . SER A 1 106 ? 3.958 -16.437 -18.830 1.00 36.56 106 SER A N 1
ATOM 797 C CA . SER A 1 106 ? 4.557 -17.111 -19.997 1.00 36.56 106 SER A CA 1
ATOM 798 C C . SER A 1 106 ? 6.054 -16.841 -20.180 1.00 36.56 106 SER A C 1
ATOM 800 O O . SER A 1 106 ? 6.442 -16.284 -21.197 1.00 36.56 106 SER A O 1
ATOM 802 N N . LEU A 1 107 ? 6.912 -17.262 -19.246 1.00 39.66 107 LEU A N 1
ATOM 803 C CA . LEU A 1 107 ? 8.336 -17.513 -19.533 1.00 39.66 107 LEU A CA 1
ATOM 804 C C . LEU A 1 107 ? 8.855 -18.630 -18.615 1.00 39.66 107 LEU A C 1
ATOM 806 O O . LEU A 1 107 ? 9.529 -18.375 -17.623 1.00 39.66 107 LEU A O 1
ATOM 810 N N . ASN A 1 108 ? 8.498 -19.876 -18.929 1.00 31.39 108 ASN A N 1
ATOM 811 C CA . ASN A 1 108 ? 9.331 -21.025 -18.577 1.00 31.39 108 ASN A CA 1
ATOM 812 C C . ASN A 1 108 ? 9.077 -22.157 -19.584 1.00 31.39 108 ASN A C 1
ATOM 814 O O . ASN A 1 108 ? 8.112 -22.913 -19.466 1.00 31.39 108 ASN A O 1
ATOM 818 N N . SER A 1 109 ? 9.907 -22.217 -20.621 1.00 33.97 109 SER A N 1
ATOM 819 C CA . SER A 1 109 ? 10.134 -23.363 -21.510 1.00 33.97 109 SER A CA 1
ATOM 820 C C . SER A 1 109 ? 11.515 -23.204 -22.124 1.00 33.97 109 SER A C 1
ATOM 822 O O . SER A 1 109 ? 11.797 -22.076 -22.587 1.00 33.97 109 SER A O 1
#

Foldseek 3Di:
DLLVLVVVDDVSLVVVLVVLVVCVVVVHQDEAEADDDPSSVVSVVVSVRPHYYHPNQNDDDDPVVVVVSVVVVVVPDPDDPPPDDDDDDDDDDPPDPCVSVPPPPDPDD

Solvent-accessible surface area (backbone atoms only — not comparable to full-atom values): 7041 Å² total; per-residue (Å²): 95,82,50,55,31,53,82,69,34,75,74,46,34,50,52,56,53,49,54,46,51,52,33,57,77,67,74,48,90,56,70,48,53,50,33,63,47,71,68,50,46,55,52,42,45,76,61,67,42,87,38,76,41,28,58,56,73,49,66,95,63,56,73,69,56,43,54,50,53,56,57,61,58,57,78,78,51,94,66,84,83,80,89,66,85,85,78,94,80,75,93,70,80,84,79,75,63,73,72,63,72,64,82,79,81,85,87,86,132

Radius of gyration: 16.2 Å; Cα contacts (8 Å, |Δi|>4): 77; chains: 1; bounding box: 34×44×40 Å

Mean predicted aligned error: 12.0 Å

Nearest PDB structures (foldseek):
  4y8e-assembly2_B  TM=9.325E-01  e=5.507E-04  Pseudomonas aeruginosa PAO1
  5mkg-assembly2_B  TM=8.716E-01  e=3.522E-04  Pseudomonas aeruginosa
  9ce0-assembly1_A  TM=8.800E-01  e=4.266E-04  Escherichia coli
  5mkg-assembly1_A  TM=8.744E-01  e=7.579E-04  Pseudomonas aeruginosa
  3sy8-assembly1_D  TM=8.169E-01  e=2.244E-03  Pseudomonas aeruginosa PAO1